Protein AF-E6UET5-F1 (afdb_monomer)

Sequence (64 aa):
MKHIIKDLIEPDNGCEGFAEGEEPMVTLILDNGRSVKVPDMTAYRRGWDTGAEISDEDIAEFAK

Nearest PDB structures (foldseek):
  8cai-assembly1_L  TM=4.412E-01  e=2.995E-01  Escherichia coli BW25113
  8cgr-assembly1_L  TM=4.388E-01  e=3.794E-01  Escherichia coli BW25113
  8cgj-assembly1_L  TM=4.333E-01  e=4.807E-01  Escherichia coli BW25113
  6xzb-assembly1_L1  TM=4.404E-01  e=5.410E-01  Escherichia coli K-12
  6ok1-assembly1_D  TM=5.353E-01  e=3.384E+00  Thermomonospora curvata DSM 43183

Organism: Ruminococcus albus (strain ATCC 27210 / DSM 20455 / JCM 14654 / NCDO 2250 / 7) (NCBI:txid697329)

Secondary structure (DSSP, 8-state):
-EEEEEEEE----TTT-PPTTPPPEEEEEETTS-EEEEEHHHHHHHT-STT-EEEHHHHHHH--

Foldseek 3Di:
DKWFFQAKAWDDPDPVDDDVPDFTWIWTQTPVRDIFIFGPVVCVVVVPGGGDMDDPVNRVVTTD

Radius of gyration: 11.93 Å; Cα contacts (8 Å, |Δi|>4): 110; chains: 1; bounding box: 24×27×30 Å

pLDDT: mean 94.65, std 4.64, range [82.25, 98.62]

Solvent-accessible surface area (backbone atoms only — not comparable to full-atom values): 3785 Å² total; per-residue (Å²): 104,77,40,40,26,69,37,70,44,75,68,86,52,75,94,78,48,74,58,94,92,55,77,60,49,26,39,39,32,31,71,86,72,50,73,45,34,31,45,38,72,56,32,64,75,71,60,62,43,65,73,28,77,48,39,50,67,56,45,69,73,51,46,107

Mean predicted aligned error: 2.95 Å

Structure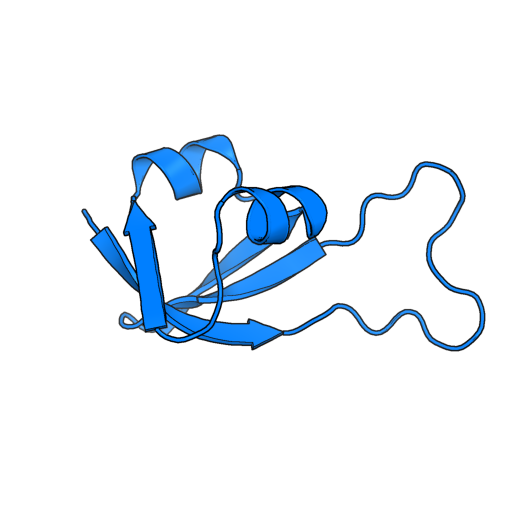 (mmCIF, N/CA/C/O backbone):
data_AF-E6UET5-F1
#
_entry.id   AF-E6UET5-F1
#
loop_
_atom_site.group_PDB
_atom_site.id
_atom_site.type_symbol
_atom_site.label_atom_id
_atom_site.label_alt_id
_atom_site.label_comp_id
_atom_site.label_asym_id
_atom_site.label_entity_id
_atom_site.label_seq_id
_atom_site.pdbx_PDB_ins_code
_atom_site.Cartn_x
_atom_site.Cartn_y
_atom_site.Cartn_z
_atom_site.occupancy
_atom_site.B_iso_or_equiv
_atom_site.auth_seq_id
_atom_site.auth_comp_id
_atom_site.auth_asym_id
_atom_site.auth_atom_id
_atom_site.pdbx_PDB_model_num
ATOM 1 N N . MET A 1 1 ? -9.388 10.674 8.997 1.00 92.19 1 MET A N 1
ATOM 2 C CA . MET A 1 1 ? -9.359 9.632 10.052 1.00 92.19 1 MET A CA 1
ATOM 3 C C . MET A 1 1 ? -8.020 8.904 9.965 1.00 92.19 1 MET A C 1
ATOM 5 O O . MET A 1 1 ? -7.284 9.164 9.019 1.00 92.19 1 MET A O 1
ATOM 9 N N . LYS A 1 2 ? -7.667 8.068 10.947 1.00 96.88 2 LYS A N 1
ATOM 10 C CA . LYS A 1 2 ? -6.523 7.149 10.862 1.00 96.88 2 LYS A CA 1
ATOM 11 C C . LYS A 1 2 ? -7.014 5.704 10.847 1.00 96.88 2 LYS A C 1
ATOM 13 O O . LYS A 1 2 ? -8.036 5.417 11.467 1.00 96.88 2 LYS A O 1
ATOM 18 N N . HIS A 1 3 ? -6.268 4.839 10.175 1.00 98.06 3 HIS A N 1
ATOM 19 C CA . HIS A 1 3 ? -6.542 3.414 10.027 1.00 98.06 3 HIS A CA 1
ATOM 20 C C . HIS A 1 3 ? -5.294 2.598 10.330 1.00 98.06 3 HIS A C 1
ATOM 22 O O . HIS A 1 3 ? -4.191 3.021 9.986 1.00 98.06 3 HIS A O 1
ATOM 28 N N . ILE A 1 4 ? -5.470 1.428 10.939 1.00 98.50 4 ILE A N 1
ATOM 29 C CA . ILE A 1 4 ? -4.382 0.465 11.128 1.00 98.50 4 ILE A CA 1
ATOM 30 C C . ILE A 1 4 ? -4.281 -0.424 9.890 1.00 98.50 4 ILE A C 1
ATOM 32 O O . ILE A 1 4 ? -5.281 -0.989 9.442 1.00 98.50 4 ILE A O 1
ATOM 36 N N . ILE A 1 5 ? -3.069 -0.592 9.369 1.00 98.62 5 ILE A N 1
ATOM 37 C CA . ILE A 1 5 ? -2.769 -1.577 8.329 1.00 98.62 5 ILE A CA 1
ATOM 38 C C . ILE A 1 5 ? -2.783 -2.964 8.978 1.00 98.62 5 ILE A C 1
ATOM 40 O O . ILE A 1 5 ? -2.010 -3.263 9.887 1.00 98.62 5 ILE A O 1
ATOM 44 N N . LYS A 1 6 ? -3.715 -3.809 8.554 1.00 98.62 6 LYS A N 1
ATOM 45 C CA . LYS A 1 6 ? -3.891 -5.187 9.020 1.00 98.62 6 LYS A CA 1
ATOM 46 C C . LYS A 1 6 ? -3.060 -6.189 8.239 1.00 98.62 6 LYS A C 1
ATOM 48 O O . 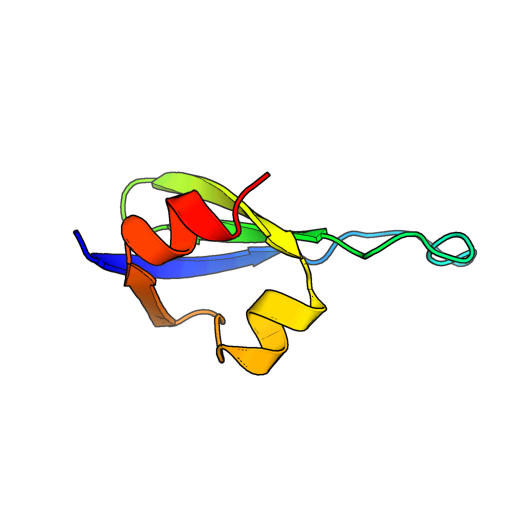LYS A 1 6 ? -2.760 -7.236 8.803 1.00 98.62 6 LYS A O 1
ATOM 53 N N . ASP A 1 7 ? -2.767 -5.878 6.984 1.00 98.44 7 ASP A N 1
ATOM 54 C CA . ASP A 1 7 ? -1.982 -6.719 6.090 1.00 98.44 7 ASP A CA 1
ATOM 55 C C . ASP A 1 7 ? -1.399 -5.877 4.946 1.00 98.44 7 ASP A C 1
ATOM 57 O O . ASP A 1 7 ?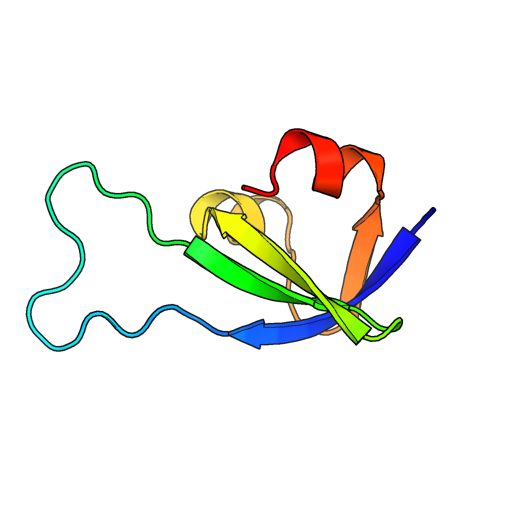 -1.955 -4.824 4.600 1.00 98.44 7 ASP A O 1
ATOM 61 N N . LEU A 1 8 ? -0.313 -6.360 4.350 1.00 97.75 8 LEU A N 1
ATOM 62 C CA . LEU A 1 8 ? 0.335 -5.785 3.176 1.00 97.75 8 LEU A CA 1
ATOM 63 C C . LEU A 1 8 ? 0.589 -6.901 2.166 1.00 97.75 8 LEU A C 1
ATOM 65 O O . LEU A 1 8 ? 1.282 -7.873 2.449 1.00 97.75 8 LEU A O 1
ATOM 69 N N . ILE A 1 9 ? 0.029 -6.743 0.970 1.00 97.44 9 ILE A N 1
ATOM 70 C CA . ILE A 1 9 ? 0.179 -7.706 -0.120 1.00 97.44 9 ILE A CA 1
ATOM 71 C C . ILE A 1 9 ? 1.120 -7.109 -1.160 1.00 97.44 9 ILE A C 1
ATOM 73 O O . ILE A 1 9 ? 0.790 -6.101 -1.798 1.00 97.44 9 ILE A O 1
ATOM 77 N N . GLU A 1 10 ? 2.273 -7.748 -1.333 1.00 93.62 10 GLU A N 1
ATOM 78 C CA . GLU A 1 10 ? 3.220 -7.421 -2.393 1.00 93.62 10 GLU A CA 1
ATOM 79 C C . GLU A 1 10 ? 2.707 -7.905 -3.758 1.00 93.62 10 GLU A C 1
ATOM 81 O O . GLU A 1 10 ? 2.047 -8.947 -3.853 1.00 93.62 10 GLU A O 1
ATOM 86 N N . PRO A 1 11 ? 2.978 -7.153 -4.835 1.00 91.06 11 PRO A N 1
ATOM 87 C CA . PRO A 1 11 ? 2.641 -7.590 -6.179 1.00 91.06 11 PRO A CA 1
ATOM 88 C C . PRO A 1 11 ? 3.543 -8.756 -6.610 1.00 91.06 11 PRO A C 1
ATOM 90 O O . PRO A 1 11 ? 4.767 -8.644 -6.598 1.00 91.06 11 PRO A O 1
ATOM 93 N N . ASP A 1 12 ? 2.940 -9.860 -7.049 1.00 88.19 12 ASP A N 1
ATOM 94 C CA . ASP A 1 12 ? 3.668 -10.956 -7.692 1.00 88.19 12 ASP A CA 1
ATOM 95 C C . ASP A 1 12 ? 3.867 -10.635 -9.176 1.00 88.19 12 ASP A C 1
ATOM 97 O O . ASP A 1 12 ? 2.899 -10.565 -9.936 1.00 88.19 12 ASP A O 1
ATOM 101 N N . ASN A 1 13 ? 5.121 -10.426 -9.576 1.00 84.12 13 ASN A N 1
ATOM 102 C CA . ASN A 1 13 ? 5.490 -10.186 -10.970 1.00 84.12 13 ASN A CA 1
ATOM 103 C C . ASN A 1 13 ? 6.354 -11.307 -11.570 1.00 84.12 13 ASN A C 1
ATOM 105 O O . ASN A 1 13 ? 7.045 -11.127 -12.575 1.00 84.12 13 ASN A O 1
ATOM 109 N N . GLY A 1 14 ? 6.332 -12.483 -10.936 1.00 83.00 14 GLY A N 1
ATOM 110 C CA . GLY A 1 14 ? 7.035 -13.667 -11.407 1.00 83.00 14 GLY A CA 1
ATOM 111 C C . GLY A 1 14 ? 8.543 -13.467 -11.615 1.00 83.00 14 GLY A C 1
ATOM 112 O O . GLY A 1 14 ? 9.189 -12.619 -11.003 1.00 83.00 14 GLY A O 1
ATOM 113 N N . CYS A 1 15 ? 9.125 -14.295 -12.487 1.00 83.31 15 CYS A N 1
ATOM 114 C CA . CYS A 1 15 ? 10.566 -14.290 -12.772 1.00 83.31 15 CYS A CA 1
ATOM 115 C C . CYS A 1 15 ? 11.020 -13.082 -13.611 1.00 83.31 15 CYS A C 1
ATOM 117 O O . CYS A 1 15 ? 12.209 -12.767 -13.632 1.00 83.31 15 CYS A O 1
ATOM 119 N N . GLU A 1 16 ? 10.099 -12.454 -14.343 1.00 85.75 16 GLU A N 1
ATOM 120 C CA . GLU A 1 16 ? 10.405 -11.372 -15.286 1.00 85.75 16 GLU A CA 1
ATOM 121 C C . GLU A 1 16 ? 10.545 -10.019 -14.575 1.00 85.75 16 GLU A C 1
ATOM 123 O O . GLU A 1 16 ? 11.300 -9.165 -15.038 1.00 85.75 16 GLU A O 1
ATOM 128 N N . GLY A 1 17 ? 9.913 -9.859 -13.406 1.00 85.88 17 GLY A N 1
ATOM 129 C CA . GLY A 1 17 ? 9.958 -8.618 -12.642 1.00 85.88 17 GLY A CA 1
ATOM 130 C C . GLY A 1 17 ? 9.182 -7.483 -13.316 1.00 85.88 17 GLY A C 1
ATOM 131 O O . GLY A 1 17 ? 8.465 -7.682 -14.293 1.00 85.88 17 GLY A O 1
ATOM 132 N N . PHE A 1 18 ? 9.304 -6.275 -12.762 1.00 88.88 18 PHE A N 1
ATOM 133 C CA . PHE A 1 18 ? 8.627 -5.081 -13.281 1.00 88.88 18 PHE A CA 1
ATOM 134 C C . PHE A 1 18 ? 9.301 -4.561 -14.544 1.00 88.88 18 PHE A C 1
ATOM 136 O O . PHE A 1 18 ? 10.531 -4.573 -14.652 1.00 88.88 18 PHE A O 1
ATOM 143 N N . ALA A 1 19 ? 8.489 -4.091 -15.495 1.00 88.25 19 ALA A N 1
ATOM 144 C CA . ALA A 1 19 ? 9.009 -3.456 -16.696 1.00 88.25 19 ALA A CA 1
ATOM 145 C C . ALA A 1 19 ? 9.811 -2.193 -16.333 1.00 88.25 19 ALA A C 1
ATOM 147 O O . ALA A 1 19 ? 9.586 -1.559 -15.301 1.00 88.2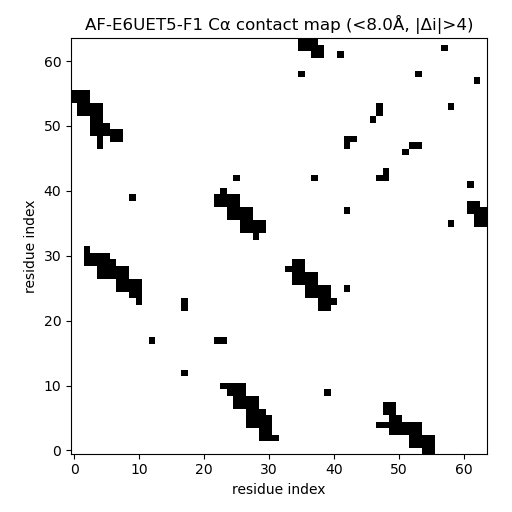5 19 ALA A O 1
ATOM 148 N N . GLU A 1 20 ? 10.748 -1.790 -17.195 1.00 86.88 20 GLU A N 1
ATOM 149 C CA . GLU A 1 20 ? 11.523 -0.570 -16.961 1.00 86.88 20 GLU A CA 1
ATOM 150 C C . GLU A 1 20 ? 10.591 0.651 -16.858 1.00 86.88 20 GLU A C 1
ATOM 152 O O . GLU A 1 20 ? 9.813 0.943 -17.766 1.00 86.88 20 GLU A O 1
ATOM 157 N N . GLY A 1 21 ? 10.670 1.362 -15.730 1.00 87.06 21 GLY A N 1
ATOM 158 C CA . GLY A 1 21 ? 9.816 2.514 -15.431 1.00 87.06 21 GLY A CA 1
ATOM 159 C C . GLY A 1 21 ? 8.453 2.172 -14.820 1.00 87.06 21 GLY A C 1
ATOM 160 O O . GLY A 1 21 ? 7.722 3.093 -14.457 1.00 87.06 21 GLY A O 1
ATOM 161 N N . GLU A 1 22 ? 8.110 0.891 -14.665 1.00 89.62 22 GLU A N 1
ATOM 162 C CA . GLU A 1 22 ? 6.927 0.470 -13.918 1.00 89.62 22 GLU A CA 1
ATOM 163 C C . GLU A 1 22 ? 7.205 0.531 -12.411 1.00 89.62 22 GLU A C 1
ATOM 165 O O . GLU A 1 22 ? 8.190 -0.016 -11.912 1.00 89.62 22 GLU A O 1
ATOM 170 N N . GLU A 1 23 ? 6.335 1.224 -11.676 1.00 89.69 23 GLU A N 1
ATOM 171 C CA . GLU A 1 23 ? 6.428 1.315 -10.223 1.00 89.69 23 GLU A CA 1
ATOM 172 C C . GLU A 1 23 ? 5.595 0.188 -9.587 1.00 89.69 23 GLU A C 1
ATOM 174 O O . GLU A 1 23 ? 4.376 0.162 -9.792 1.00 89.69 23 GLU A O 1
ATOM 179 N N . PRO A 1 24 ? 6.208 -0.740 -8.825 1.00 93.06 24 PRO A N 1
ATOM 180 C CA . PRO A 1 24 ? 5.467 -1.779 -8.125 1.00 93.06 24 PRO A CA 1
ATOM 181 C C . PRO A 1 24 ? 4.470 -1.163 -7.145 1.00 93.06 24 PRO A C 1
ATOM 183 O O . PRO A 1 24 ? 4.762 -0.180 -6.463 1.00 93.06 24 PRO A O 1
ATOM 186 N N . MET A 1 25 ? 3.285 -1.761 -7.066 1.00 95.69 25 MET A N 1
ATOM 187 C CA . MET A 1 25 ? 2.197 -1.300 -6.207 1.00 95.69 25 MET A CA 1
ATOM 188 C C . MET A 1 25 ? 1.870 -2.372 -5.174 1.00 95.69 25 MET A C 1
ATOM 190 O O . MET A 1 25 ? 1.515 -3.490 -5.547 1.00 95.69 25 MET A O 1
ATOM 194 N N . VAL A 1 26 ? 1.910 -2.019 -3.893 1.00 96.94 26 VAL A N 1
ATOM 195 C CA . VAL A 1 26 ? 1.467 -2.889 -2.795 1.00 96.94 26 VAL A CA 1
ATOM 196 C C . VAL A 1 26 ? 0.010 -2.606 -2.451 1.00 96.94 26 VAL A C 1
ATOM 198 O O . VAL A 1 26 ? -0.486 -1.491 -2.638 1.00 96.94 26 VAL A O 1
ATOM 201 N N . THR A 1 27 ? -0.697 -3.615 -1.945 1.00 98.25 27 THR A N 1
ATOM 202 C CA . THR A 1 27 ? -2.066 -3.451 -1.438 1.00 98.25 27 THR A CA 1
ATOM 203 C C . THR A 1 27 ? -2.055 -3.463 0.084 1.00 98.25 27 THR A C 1
ATOM 205 O O . THR A 1 27 ? -1.699 -4.470 0.685 1.00 98.25 27 THR A O 1
ATOM 208 N N . LEU A 1 28 ? -2.488 -2.367 0.705 1.00 98.31 28 LEU A N 1
ATOM 209 C CA . LEU A 1 28 ? -2.673 -2.270 2.151 1.00 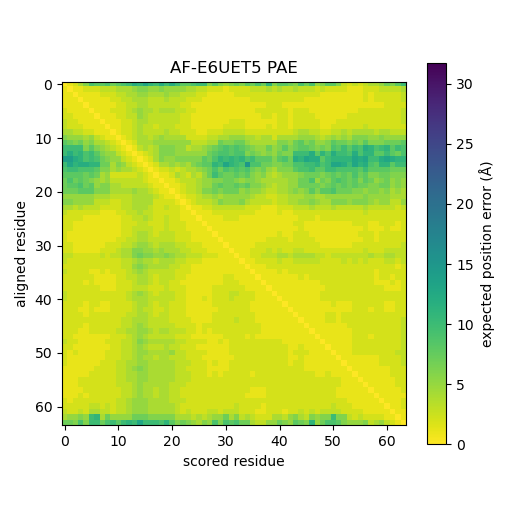98.31 28 LEU A CA 1
ATOM 210 C C . LEU A 1 28 ? -4.112 -2.647 2.501 1.00 98.31 28 LEU A C 1
ATOM 212 O O . LEU A 1 28 ? -5.058 -2.051 1.975 1.00 98.31 28 LEU A O 1
ATOM 216 N N . ILE A 1 29 ? -4.286 -3.612 3.400 1.00 98.31 29 ILE A N 1
ATOM 217 C CA . ILE A 1 29 ? -5.589 -3.975 3.962 1.00 98.31 29 ILE A CA 1
ATOM 218 C C . ILE A 1 29 ? -5.760 -3.223 5.276 1.00 98.31 29 ILE A C 1
ATOM 220 O O . ILE A 1 29 ? -4.947 -3.370 6.181 1.00 98.31 29 ILE A O 1
ATOM 224 N N . LEU A 1 30 ? -6.803 -2.409 5.394 1.00 98.31 30 LEU A N 1
ATOM 225 C CA . LEU A 1 30 ? -7.052 -1.567 6.561 1.00 98.31 30 LEU A CA 1
ATOM 226 C C . LEU A 1 30 ? -7.992 -2.254 7.563 1.00 98.31 30 LEU A C 1
ATOM 228 O O . LEU A 1 30 ? -8.771 -3.143 7.220 1.00 98.31 30 LEU A O 1
ATOM 232 N N . ASP A 1 31 ? -7.949 -1.809 8.815 1.00 98.25 31 ASP A N 1
ATOM 233 C CA . ASP A 1 31 ? -8.767 -2.303 9.933 1.00 98.25 31 ASP A CA 1
ATOM 234 C C . ASP A 1 31 ? -10.284 -2.253 9.716 1.00 98.25 31 ASP A C 1
ATOM 236 O O . ASP A 1 31 ? -11.016 -3.085 10.251 1.00 98.25 31 ASP A O 1
ATOM 240 N N . ASN A 1 32 ? -10.755 -1.317 8.902 1.00 96.50 32 ASN A N 1
ATOM 241 C CA . ASN A 1 32 ? -12.154 -1.189 8.507 1.00 96.50 32 ASN A CA 1
ATOM 242 C C . ASN A 1 32 ? -12.535 -2.041 7.282 1.00 96.50 32 ASN A C 1
ATOM 244 O O . ASN A 1 32 ? -13.646 -1.906 6.771 1.00 96.50 32 ASN A O 1
ATOM 248 N N . GLY A 1 33 ? -11.626 -2.887 6.790 1.00 95.44 33 GLY A N 1
ATOM 249 C CA . GLY A 1 33 ? -11.838 -3.754 5.632 1.00 95.44 33 GLY A CA 1
ATOM 250 C C . GLY A 1 33 ? -11.646 -3.076 4.273 1.00 95.44 33 GLY A C 1
ATOM 251 O O . GLY A 1 33 ? -11.843 -3.730 3.251 1.00 95.44 33 GLY A O 1
ATOM 252 N N . ARG A 1 34 ? -11.260 -1.791 4.220 1.00 96.06 34 ARG A N 1
ATOM 253 C CA . ARG A 1 34 ? -10.847 -1.140 2.965 1.00 96.06 34 ARG A CA 1
ATOM 254 C C . ARG A 1 34 ? -9.517 -1.722 2.493 1.00 96.06 34 ARG A C 1
ATOM 256 O O . ARG A 1 34 ? -8.636 -2.005 3.298 1.00 96.06 34 ARG A O 1
ATOM 263 N N . SER A 1 35 ? -9.348 -1.798 1.181 1.00 97.50 35 SER A N 1
ATOM 264 C CA . SER A 1 35 ? -8.062 -2.081 0.546 1.00 97.50 35 SER A CA 1
ATOM 265 C C . SER A 1 35 ? -7.636 -0.863 -0.262 1.00 97.50 35 SER A C 1
ATOM 267 O O . SER A 1 35 ? -8.457 -0.296 -0.983 1.00 97.50 35 SER A O 1
ATOM 269 N N . VAL A 1 36 ? -6.375 -0.453 -0.143 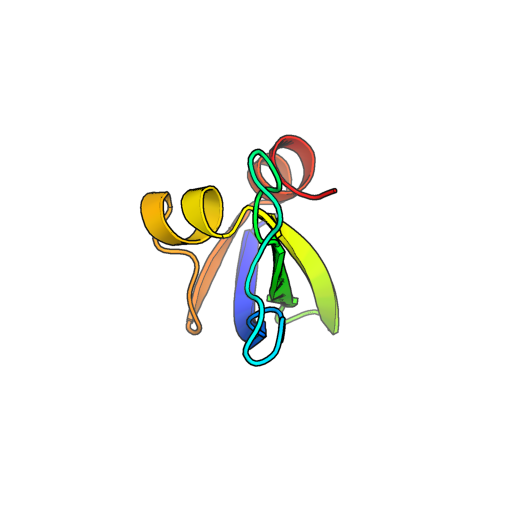1.00 97.38 36 VAL A N 1
ATOM 270 C CA . VAL A 1 36 ? -5.814 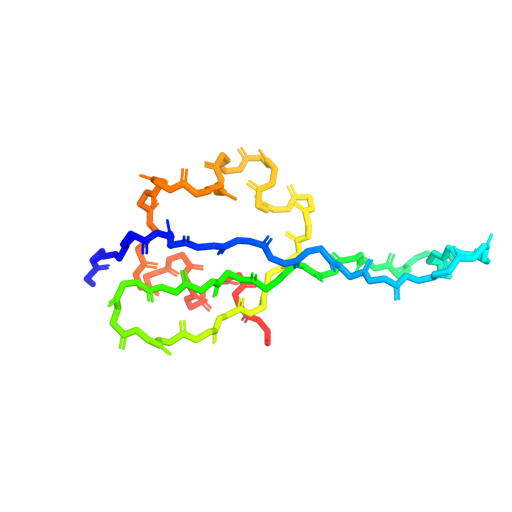0.674 -0.905 1.00 97.38 36 VAL A CA 1
ATOM 271 C C . VAL A 1 36 ? -4.518 0.248 -1.579 1.00 97.38 36 VAL A C 1
ATOM 273 O O . VAL A 1 36 ? -3.705 -0.444 -0.969 1.00 97.38 36 VAL A O 1
ATOM 276 N N . LYS A 1 37 ? -4.329 0.635 -2.843 1.00 97.56 37 LYS A N 1
ATOM 277 C CA . LYS A 1 37 ? -3.084 0.387 -3.572 1.00 97.56 37 LYS A CA 1
ATOM 278 C C . LYS A 1 37 ? -2.208 1.618 -3.522 1.00 97.56 37 LYS A C 1
ATOM 280 O O . LYS A 1 37 ? -2.655 2.692 -3.907 1.00 97.56 37 LYS A O 1
ATOM 285 N N . VAL A 1 38 ? -0.968 1.456 -3.092 1.00 97.38 38 VAL A N 1
ATOM 286 C CA . VAL A 1 38 ? 0.022 2.537 -3.033 1.00 97.38 38 VAL A CA 1
ATOM 287 C C . VAL A 1 38 ? 1.320 2.070 -3.683 1.00 97.38 38 VAL A C 1
ATOM 289 O O . VAL A 1 38 ? 1.566 0.862 -3.733 1.00 97.38 38 VAL A O 1
ATOM 292 N N . PRO A 1 39 ? 2.163 2.987 -4.175 1.00 96.25 39 PRO A N 1
ATOM 293 C CA . PRO A 1 39 ? 3.484 2.603 -4.634 1.00 96.25 39 PRO A CA 1
ATOM 294 C C . PRO A 1 39 ? 4.308 1.955 -3.526 1.00 96.25 39 PRO A C 1
ATOM 296 O O . PRO A 1 39 ? 4.362 2.473 -2.409 1.00 96.25 39 PRO A O 1
ATOM 299 N N . ASP A 1 40 ? 4.992 0.866 -3.853 1.00 95.12 40 ASP A N 1
ATOM 300 C CA . ASP A 1 40 ? 5.840 0.107 -2.932 1.00 95.12 40 ASP A CA 1
ATOM 301 C C . ASP A 1 40 ? 6.887 1.006 -2.256 1.00 95.12 40 ASP A C 1
ATOM 303 O O . ASP A 1 40 ? 6.964 1.114 -1.032 1.00 95.12 40 ASP A O 1
ATOM 307 N N . MET A 1 41 ? 7.594 1.807 -3.057 1.00 95.25 41 MET A N 1
ATOM 308 C CA . MET A 1 41 ? 8.582 2.759 -2.547 1.00 95.25 41 MET A CA 1
ATOM 309 C C . MET A 1 41 ? 7.978 3.828 -1.632 1.00 95.25 41 MET A C 1
ATOM 311 O O . MET A 1 41 ? 8.669 4.346 -0.750 1.00 95.25 41 MET A O 1
ATOM 315 N N . THR A 1 42 ? 6.705 4.178 -1.827 1.00 96.88 42 THR A N 1
ATOM 316 C CA . THR A 1 42 ? 5.996 5.087 -0.920 1.00 96.88 42 THR A CA 1
ATOM 317 C C . THR A 1 42 ? 5.710 4.394 0.408 1.00 96.88 42 THR A C 1
ATOM 319 O O . THR A 1 42 ? 6.038 4.961 1.452 1.00 96.88 42 THR A O 1
ATOM 322 N N . ALA A 1 43 ? 5.178 3.167 0.377 1.00 97.00 43 ALA A N 1
ATOM 323 C CA . ALA A 1 43 ? 4.922 2.378 1.579 1.00 97.00 43 ALA A CA 1
ATOM 324 C C . ALA A 1 43 ? 6.207 2.165 2.395 1.00 97.00 43 ALA A C 1
ATOM 326 O O . ALA A 1 43 ? 6.239 2.488 3.585 1.00 97.00 43 ALA A O 1
ATOM 327 N N . TYR A 1 44 ? 7.300 1.767 1.737 1.00 96.19 44 TYR A N 1
ATOM 328 C CA . TYR A 1 44 ? 8.616 1.607 2.357 1.00 96.19 44 TYR A CA 1
ATOM 329 C C . TYR A 1 44 ? 9.109 2.896 3.034 1.00 96.19 44 TYR A C 1
ATOM 331 O O . TYR A 1 44 ? 9.491 2.892 4.203 1.00 96.19 44 TYR A O 1
ATOM 339 N N . ARG A 1 45 ? 9.063 4.039 2.333 1.00 97.38 45 ARG A N 1
ATOM 340 C CA . ARG A 1 45 ? 9.548 5.327 2.870 1.00 97.38 45 ARG A CA 1
ATOM 341 C C . ARG A 1 45 ? 8.710 5.859 4.028 1.00 97.38 45 ARG A C 1
ATOM 343 O O . ARG A 1 45 ? 9.244 6.565 4.881 1.00 97.38 45 ARG A O 1
ATOM 350 N N . ARG A 1 46 ? 7.408 5.572 4.035 1.00 96.81 46 ARG A N 1
ATOM 351 C CA . ARG A 1 46 ? 6.480 5.988 5.095 1.00 96.81 46 ARG A CA 1
ATOM 352 C C . ARG A 1 46 ? 6.416 4.991 6.258 1.00 96.81 46 ARG A C 1
ATOM 354 O O . ARG A 1 46 ? 5.812 5.315 7.276 1.00 96.81 46 ARG A O 1
ATOM 361 N N . GLY A 1 47 ? 7.050 3.822 6.133 1.00 97.62 47 GLY A N 1
ATOM 362 C CA . GLY A 1 47 ? 6.973 2.755 7.131 1.00 97.62 47 GLY A CA 1
ATOM 363 C C . GLY A 1 47 ? 5.574 2.143 7.229 1.00 97.62 47 GLY A C 1
ATOM 364 O O . GLY A 1 47 ? 5.135 1.778 8.317 1.00 97.62 47 GLY A O 1
ATOM 365 N N . TRP A 1 48 ? 4.847 2.094 6.112 1.00 97.69 48 TRP A N 1
ATOM 366 C CA . TRP A 1 48 ? 3.518 1.497 6.037 1.00 97.69 48 TRP A CA 1
ATOM 367 C C . TRP A 1 48 ? 3.629 -0.010 5.864 1.00 97.69 48 TRP A C 1
ATOM 369 O O . TRP A 1 48 ? 3.683 -0.514 4.749 1.00 97.69 48 TRP A O 1
ATOM 379 N N . ASP A 1 49 ? 3.648 -0.700 6.996 1.00 97.94 49 ASP A N 1
ATOM 380 C CA . ASP A 1 49 ? 3.606 -2.155 7.111 1.00 97.94 49 ASP A CA 1
ATOM 381 C C . ASP A 1 49 ? 2.506 -2.545 8.118 1.00 97.94 49 ASP A C 1
ATOM 383 O O . ASP A 1 49 ? 1.858 -1.691 8.734 1.00 97.94 49 ASP A O 1
ATOM 387 N N . THR A 1 50 ? 2.276 -3.838 8.299 1.00 98.12 50 THR A N 1
ATOM 388 C CA . THR A 1 50 ? 1.321 -4.397 9.251 1.00 98.12 50 THR A CA 1
ATOM 389 C C . THR A 1 50 ? 1.524 -3.810 10.652 1.00 98.12 50 THR A C 1
ATOM 391 O O . THR A 1 50 ? 2.592 -3.905 11.254 1.00 98.12 50 THR A O 1
ATOM 394 N N . GLY A 1 51 ? 0.463 -3.215 11.197 1.00 98.31 51 GLY A N 1
ATOM 395 C CA . GLY A 1 51 ? 0.444 -2.542 1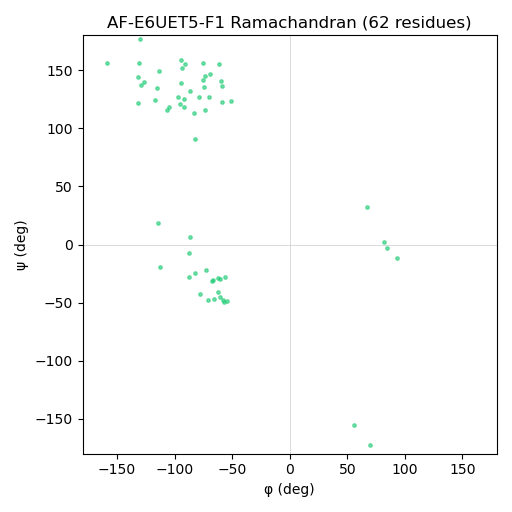2.496 1.00 98.31 51 GLY A CA 1
ATOM 396 C C . GLY A 1 51 ? 0.710 -1.035 12.446 1.00 98.31 51 GLY A C 1
ATOM 397 O O . GLY A 1 51 ? 0.466 -0.364 13.449 1.00 98.31 51 GLY A O 1
ATOM 398 N N . ALA A 1 52 ? 1.155 -0.483 11.313 1.00 98.44 52 ALA A N 1
ATOM 399 C CA . ALA A 1 52 ? 1.330 0.957 11.156 1.00 98.44 52 ALA A CA 1
ATOM 400 C C . ALA A 1 52 ? -0.011 1.689 10.967 1.00 98.44 52 ALA A C 1
ATOM 402 O O . ALA A 1 52 ? -1.010 1.114 10.525 1.00 98.44 52 ALA A O 1
ATOM 403 N N . GLU A 1 53 ? -0.020 2.983 11.297 1.00 98.19 53 GLU A N 1
ATOM 404 C CA . GLU A 1 53 ? -1.157 3.872 11.059 1.00 98.19 53 GLU A CA 1
ATOM 405 C C . GLU A 1 53 ? -1.003 4.618 9.729 1.00 98.19 53 GLU A C 1
ATOM 407 O O . GLU A 1 53 ? 0.063 5.153 9.424 1.00 98.19 53 GLU A O 1
ATOM 412 N N . ILE A 1 54 ? -2.102 4.742 8.988 1.00 97.88 54 ILE A N 1
ATOM 413 C CA . ILE A 1 54 ? -2.206 5.579 7.790 1.00 97.88 54 ILE A CA 1
ATOM 414 C C . ILE A 1 54 ? -3.399 6.531 7.915 1.00 97.88 54 ILE A C 1
ATOM 416 O O . ILE A 1 54 ? -4.449 6.160 8.446 1.00 97.88 54 ILE A O 1
ATOM 420 N N . SER A 1 55 ? -3.244 7.781 7.472 1.00 97.75 55 SER A N 1
ATOM 421 C CA . SER A 1 55 ? -4.320 8.776 7.505 1.00 97.75 55 SER A CA 1
ATOM 422 C C . SER A 1 55 ? -5.143 8.779 6.212 1.00 97.75 55 SER A C 1
ATOM 424 O O . SER A 1 55 ? -4.649 8.410 5.152 1.00 97.75 55 SER A O 1
ATOM 426 N N . ASP A 1 56 ? -6.398 9.236 6.268 1.00 96.69 56 ASP A N 1
ATOM 427 C CA . ASP A 1 56 ? -7.189 9.458 5.045 1.00 96.69 56 ASP A CA 1
ATOM 428 C C . ASP A 1 56 ? -6.550 10.496 4.107 1.00 96.69 56 ASP A C 1
ATOM 430 O O . ASP A 1 56 ? -6.742 10.397 2.900 1.00 96.69 56 ASP A O 1
ATOM 434 N N . GLU A 1 57 ? -5.801 11.473 4.636 1.00 97.44 57 GLU A N 1
ATOM 435 C CA . GLU A 1 57 ? -5.050 12.437 3.816 1.00 97.44 57 GLU A CA 1
ATOM 436 C C . GLU A 1 57 ? -3.935 11.735 3.039 1.00 97.44 57 GLU A C 1
ATOM 438 O O . GLU A 1 57 ? -3.848 11.896 1.825 1.00 97.44 57 GLU A O 1
ATOM 443 N N . ASP A 1 58 ? -3.153 10.881 3.706 1.00 97.12 58 ASP A N 1
ATOM 444 C CA . ASP A 1 58 ? -2.126 10.076 3.044 1.00 97.12 58 ASP A CA 1
ATOM 445 C C . ASP A 1 58 ? -2.744 9.107 2.018 1.00 97.12 58 ASP A C 1
ATOM 447 O O . ASP A 1 58 ? -2.222 8.941 0.917 1.00 97.12 58 ASP A O 1
ATOM 451 N N . ILE A 1 59 ? -3.882 8.480 2.343 1.00 96.38 59 ILE A N 1
ATOM 452 C CA . ILE A 1 59 ? -4.606 7.628 1.389 1.00 96.38 59 ILE A CA 1
ATOM 453 C C . ILE A 1 59 ? -5.030 8.450 0.167 1.00 96.38 59 ILE A C 1
ATOM 455 O O . ILE A 1 59 ? -4.855 7.992 -0.954 1.00 96.38 59 ILE A O 1
ATOM 459 N N . ALA A 1 60 ? -5.572 9.653 0.357 1.00 96.25 60 ALA A N 1
ATOM 460 C CA . ALA A 1 60 ? -5.998 10.504 -0.750 1.00 96.25 60 ALA A CA 1
ATOM 461 C C . ALA A 1 60 ? -4.825 11.002 -1.613 1.00 96.25 60 ALA A C 1
ATOM 463 O O . ALA A 1 60 ? -5.009 11.228 -2.807 1.00 96.25 60 ALA A O 1
ATOM 464 N N . GLU A 1 61 ? -3.640 11.179 -1.025 1.00 97.06 61 GLU A N 1
ATOM 465 C CA . GLU A 1 61 ? -2.439 11.626 -1.735 1.00 97.06 61 GLU A CA 1
ATOM 466 C C . GLU A 1 61 ? -1.782 10.499 -2.546 1.00 97.06 61 GLU A C 1
ATOM 468 O O . GLU A 1 61 ? -1.364 10.720 -3.683 1.00 97.06 61 GLU A O 1
ATOM 473 N N . PHE A 1 62 ? -1.683 9.294 -1.975 1.00 94.56 62 PHE A N 1
ATOM 474 C CA . PHE A 1 62 ? -0.833 8.233 -2.524 1.00 94.56 62 PHE A CA 1
ATOM 475 C C . PH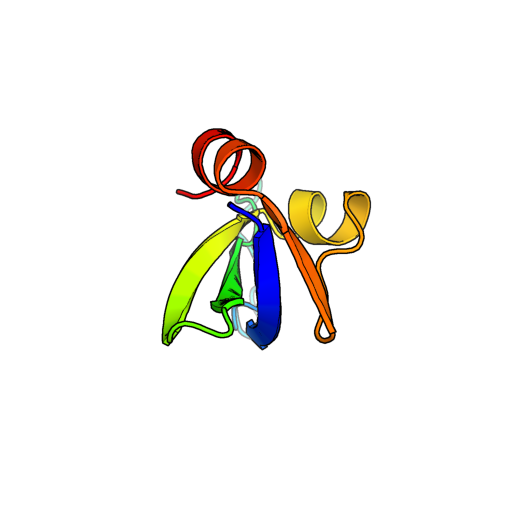E A 1 62 ? -1.585 7.027 -3.083 1.00 94.56 62 PHE A C 1
ATOM 477 O O . PHE A 1 62 ? -0.991 6.266 -3.854 1.00 94.56 62 PHE A O 1
ATOM 484 N N . ALA A 1 63 ? -2.850 6.815 -2.704 1.00 90.12 63 ALA A N 1
ATOM 485 C CA . ALA A 1 63 ? -3.604 5.680 -3.216 1.00 90.12 63 ALA A CA 1
ATOM 486 C C . ALA A 1 63 ? -4.040 5.912 -4.668 1.00 90.12 63 ALA A C 1
ATOM 488 O O . ALA A 1 63 ? -4.526 6.990 -5.016 1.00 90.12 63 ALA A O 1
ATOM 489 N N . LYS A 1 64 ? -3.873 4.885 -5.507 1.00 82.25 64 LYS A N 1
ATOM 490 C CA . LYS A 1 64 ? -4.278 4.879 -6.920 1.00 82.25 64 LYS A CA 1
ATOM 491 C C . LYS A 1 64 ? -5.378 3.861 -7.195 1.00 82.25 64 LYS A C 1
ATOM 493 O O . LYS A 1 64 ? -5.373 2.789 -6.546 1.00 82.25 64 LYS A O 1
#